Protein AF-A0A1B6KB13-F1 (afdb_monomer)

Secondary structure (DSSP, 8-state):
--HHHHHHHHHHHTSS-BTTTB-S-S-THHHHHHHHHHTTS-HHHHHHHHHHHHHHHHH-HHHHHHHHHTTHHHHHHHHHTT--HHHHHHHHHHHHHHHHH---HHHHHHHHHHH--BTTB--TTHHHHHHHHHHTT---S-SS------STT-S------SS--SSS------

Nearest PDB structures (foldseek):
  8a1i-assembly2_I  TM=4.838E-01  e=1.753E-02  Mus musculus
  5mfj-assembly1_A  TM=5.884E-01  e=1.432E-01  synthetic construct
  7sqc-assembly1_N0  TM=6.319E-01  e=2.743E-01  Chlamydomonas reinhardtii
  7rht-assembly1_A  TM=5.076E-01  e=7.457E-01  Homo sapiens
  7rtc-assembly1_A  TM=4.950E-01  e=1.292E+00  Drosophila melanogaster

Sequence (174 aa):
MDMTANSQLDMLVGGEFDMELNFVIQDAQNIKHMLELLDHCPPNLQAEIWSVFIAILRKSVRNLQACTDVGLIEHVLHRLTQAETIVADLLIDMLGVLASYSITVKELKLLFGTMKAVNGKWPRHSTKLLNVLRQMPQRNGPDVFFSFPGKKGSAMVLPPLARWPYENGFTFTT

Solvent-accessible surface area (backbone atoms only — not comparable to full-atom values): 10526 Å² total; per-residue (Å²): 129,57,79,67,54,50,55,51,45,14,58,29,32,72,43,79,58,30,96,88,83,34,59,58,57,69,46,48,66,37,54,56,55,47,52,64,53,43,77,76,46,58,68,69,60,37,40,53,50,50,54,53,50,45,54,41,40,76,74,24,71,69,37,48,48,32,38,57,77,64,44,42,66,56,59,47,61,62,48,48,80,77,42,54,74,71,45,31,54,51,52,50,51,40,46,22,58,46,37,21,73,58,73,52,76,67,49,52,52,50,57,53,56,66,39,51,60,57,96,88,39,66,42,96,59,33,76,62,53,52,52,26,63,66,31,34,82,64,52,83,75,74,98,72,83,87,84,63,86,74,48,94,85,49,71,87,84,73,74,92,66,96,59,84,73,88,62,95,75,85,88,86,85,135

Organism: NCBI:txid36148

Mean predicted aligned error: 6.81 Å

InterPro domains:
  IPR046852 Neurobeachin, alpha-solenoid region [PF20425] (6-136)
  IPR050865 BEACH Domain-Containing [PTHR13743] (7-174)

Radius of gyration: 19.11 Å; Cα contacts (8 Å, |Δi|>4): 144; chains: 1; bounding box: 46×28×58 Å

pLDDT: mean 88.83, std 10.23, range [49.94, 98.19]

Foldseek 3Di:
DPPVLQVLQCLQQVHGDDLPPTNAGPALVSVVVSLVVLVVDDLVSLLVNLVSLLSSLLVDPNSLVSCVVVVVLVVLLVCLVVDDPSNNLSSLSSLLSNLLADDDPVSVVSLVVQQDDDPNHGPPCNVSSVVSVVSNVVNDDDPDDDDFPPPVPRDDDDDDDPDDDPDPDDDDDD

Structure (mmCIF, N/CA/C/O backbone):
data_AF-A0A1B6KB13-F1
#
_entry.id   AF-A0A1B6KB13-F1
#
loop_
_atom_site.group_PDB
_atom_site.id
_atom_site.type_symbol
_atom_site.label_atom_id
_atom_site.label_alt_id
_atom_site.label_comp_id
_atom_site.label_asym_id
_atom_site.label_entity_id
_atom_site.label_seq_id
_atom_site.pdbx_PDB_ins_code
_atom_site.Cartn_x
_atom_site.Cartn_y
_atom_site.Cartn_z
_atom_site.occupancy
_atom_site.B_iso_or_equiv
_atom_site.auth_seq_id
_atom_site.auth_comp_id
_atom_site.auth_asym_id
_atom_site.auth_atom_id
_atom_site.pdbx_PDB_model_num
ATOM 1 N N . MET A 1 1 ? 16.938 0.063 13.720 1.00 55.03 1 MET A N 1
ATOM 2 C CA . MET A 1 1 ? 16.243 -1.150 13.280 1.00 55.03 1 MET A CA 1
ATOM 3 C C . MET A 1 1 ? 16.730 -2.326 14.080 1.00 55.03 1 MET A C 1
ATOM 5 O O . MET A 1 1 ? 17.923 -2.618 14.065 1.00 55.03 1 MET A O 1
ATOM 9 N N . ASP A 1 2 ? 15.809 -2.958 14.800 1.00 64.94 2 ASP A N 1
ATOM 10 C CA . ASP A 1 2 ? 16.042 -4.254 15.430 1.00 64.94 2 ASP A CA 1
ATOM 11 C C . ASP A 1 2 ? 16.341 -5.317 14.357 1.00 64.94 2 ASP A C 1
ATOM 13 O O . ASP A 1 2 ? 15.833 -5.250 13.237 1.00 64.94 2 ASP A O 1
ATOM 17 N N . MET A 1 3 ? 17.150 -6.327 14.691 1.00 62.09 3 MET A N 1
ATOM 18 C CA . MET A 1 3 ? 17.550 -7.411 13.771 1.00 62.09 3 MET A CA 1
ATOM 19 C C . MET A 1 3 ? 16.342 -8.147 13.151 1.00 62.09 3 MET A C 1
ATOM 21 O O . MET A 1 3 ? 16.433 -8.695 12.054 1.00 62.09 3 MET A O 1
ATOM 25 N N . THR A 1 4 ? 15.195 -8.128 13.834 1.00 71.44 4 THR A N 1
ATOM 26 C CA . THR A 1 4 ? 13.920 -8.678 13.364 1.00 71.44 4 THR A CA 1
ATOM 27 C C . THR A 1 4 ? 13.220 -7.799 12.331 1.00 71.44 4 THR A C 1
ATOM 29 O O . THR A 1 4 ? 12.567 -8.344 11.453 1.00 71.44 4 THR A O 1
ATOM 32 N N . ALA A 1 5 ? 13.349 -6.469 12.389 1.00 76.56 5 ALA A N 1
ATOM 33 C CA . ALA A 1 5 ? 12.772 -5.576 11.381 1.00 76.56 5 ALA A CA 1
ATOM 34 C C . ALA A 1 5 ? 13.489 -5.738 10.035 1.00 76.56 5 ALA A C 1
ATOM 36 O O . ALA A 1 5 ? 12.841 -5.861 8.997 1.00 76.56 5 ALA A O 1
ATOM 37 N N . ASN A 1 6 ? 14.823 -5.811 10.072 1.00 80.69 6 ASN A N 1
ATOM 38 C CA . ASN A 1 6 ? 15.640 -5.985 8.872 1.00 80.69 6 ASN A CA 1
ATOM 39 C C . ASN A 1 6 ? 15.335 -7.307 8.170 1.00 80.69 6 ASN A C 1
ATOM 41 O O . ASN A 1 6 ? 15.067 -7.301 6.979 1.00 80.69 6 ASN A O 1
ATOM 45 N N . SER A 1 7 ? 15.250 -8.422 8.902 1.00 85.44 7 SER A N 1
ATOM 46 C CA . SER A 1 7 ? 14.982 -9.721 8.273 1.00 85.44 7 SER A CA 1
ATOM 47 C C . SER A 1 7 ? 13.612 -9.802 7.585 1.00 85.44 7 SER A C 1
ATOM 49 O O . SER A 1 7 ? 13.475 -10.492 6.574 1.00 85.44 7 SER A O 1
ATOM 51 N N . GLN A 1 8 ? 12.602 -9.077 8.086 1.00 85.75 8 GLN A N 1
ATOM 52 C CA . GLN A 1 8 ? 11.301 -8.962 7.414 1.00 85.75 8 GLN A CA 1
ATOM 53 C C . GLN A 1 8 ? 11.409 -8.186 6.101 1.00 85.75 8 GLN A C 1
ATOM 55 O O . GLN A 1 8 ? 10.860 -8.605 5.081 1.00 85.75 8 GLN A O 1
ATOM 60 N N . LEU A 1 9 ? 12.120 -7.059 6.122 1.00 92.00 9 LEU A N 1
ATOM 61 C CA . LEU A 1 9 ? 12.316 -6.223 4.942 1.00 92.00 9 LEU A CA 1
ATOM 62 C C . LEU A 1 9 ? 13.176 -6.937 3.896 1.00 92.00 9 LEU A C 1
ATOM 64 O O . LEU A 1 9 ? 12.839 -6.898 2.714 1.00 92.00 9 LEU A O 1
ATOM 68 N N . ASP A 1 10 ? 14.205 -7.661 4.335 1.00 94.38 10 ASP A N 1
ATOM 69 C CA . ASP A 1 10 ? 15.092 -8.435 3.470 1.00 94.38 10 ASP A CA 1
ATOM 70 C C . ASP A 1 10 ? 14.326 -9.528 2.711 1.00 94.38 10 ASP A C 1
ATOM 72 O O . ASP A 1 10 ? 14.502 -9.730 1.506 1.00 94.38 10 ASP A O 1
ATOM 76 N N . MET A 1 11 ? 13.410 -10.215 3.405 1.00 93.19 11 MET A N 1
ATOM 77 C CA . MET A 1 11 ? 12.519 -11.205 2.797 1.00 93.19 11 MET A CA 1
ATOM 78 C C . MET A 1 11 ? 11.607 -10.568 1.742 1.00 93.19 11 MET A C 1
ATOM 80 O O . MET A 1 11 ? 11.402 -11.140 0.670 1.00 93.19 11 MET A O 1
ATOM 84 N N . LEU A 1 12 ? 11.112 -9.354 1.993 1.00 94.25 12 LEU A N 1
ATOM 85 C CA . LEU A 1 12 ? 10.250 -8.622 1.066 1.00 94.25 12 LEU A CA 1
ATOM 86 C C . LEU A 1 12 ? 10.936 -8.348 -0.286 1.00 94.25 12 LEU A C 1
ATOM 88 O O . LEU A 1 12 ? 10.312 -8.461 -1.346 1.00 94.25 12 LEU A O 1
ATOM 92 N N . VAL A 1 13 ? 12.227 -8.009 -0.246 1.00 94.75 13 VAL A N 1
ATOM 93 C CA . VAL A 1 13 ? 13.023 -7.590 -1.414 1.00 94.75 13 VAL A CA 1
ATOM 94 C C . VAL A 1 13 ? 13.992 -8.665 -1.920 1.00 94.75 13 VAL A C 1
ATOM 96 O O . VAL A 1 13 ? 14.726 -8.429 -2.879 1.00 94.75 13 VAL A O 1
ATOM 99 N N . GLY A 1 14 ? 13.987 -9.857 -1.317 1.00 91.69 14 GLY A N 1
ATOM 100 C CA . GLY A 1 14 ? 14.806 -10.999 -1.733 1.00 91.69 14 GLY A CA 1
ATOM 101 C C . GLY A 1 14 ? 16.317 -10.781 -1.583 1.00 91.69 14 GLY A C 1
ATOM 102 O O . GLY A 1 14 ? 17.079 -11.248 -2.428 1.00 91.69 14 GLY A O 1
ATOM 103 N N . GLY A 1 15 ? 16.749 -10.052 -0.553 1.00 93.25 15 GLY A N 1
ATOM 104 C CA . GLY A 1 15 ? 18.148 -9.695 -0.290 1.00 93.25 15 GLY A CA 1
ATOM 105 C C . GLY A 1 15 ? 18.249 -8.615 0.785 1.00 93.25 15 GLY A C 1
ATOM 106 O O . GLY A 1 15 ? 17.235 -8.262 1.362 1.00 93.25 15 GLY A O 1
ATOM 107 N N . GLU A 1 16 ? 19.439 -8.068 1.038 1.00 94.62 16 GLU A N 1
ATOM 108 C CA . GLU A 1 16 ? 19.609 -6.972 2.008 1.00 94.62 16 GLU A CA 1
ATOM 109 C C . GLU A 1 16 ? 18.775 -5.754 1.594 1.00 94.62 16 GLU A C 1
ATOM 111 O O . GLU A 1 16 ? 18.929 -5.234 0.484 1.00 94.62 16 GLU A O 1
ATOM 116 N N . PHE A 1 17 ? 17.861 -5.332 2.463 1.00 95.62 17 PHE A N 1
ATOM 117 C CA . PHE A 1 17 ? 17.011 -4.179 2.245 1.00 95.62 17 PHE A CA 1
ATOM 118 C C . PHE A 1 17 ? 17.827 -2.892 2.273 1.00 95.62 17 PHE A C 1
ATOM 120 O O . PHE A 1 17 ? 18.534 -2.594 3.233 1.00 95.62 17 PHE A O 1
ATOM 127 N N . ASP A 1 18 ? 17.643 -2.078 1.238 1.00 94.50 18 ASP A N 1
ATOM 128 C CA . ASP A 1 18 ? 18.209 -0.740 1.170 1.00 94.50 18 ASP A CA 1
ATOM 129 C C . ASP A 1 18 ? 17.191 0.210 0.536 1.00 94.50 18 ASP A C 1
ATOM 131 O O . ASP A 1 18 ? 16.648 -0.047 -0.542 1.00 94.50 18 ASP A O 1
ATOM 135 N N . MET A 1 19 ? 16.938 1.332 1.210 1.00 93.50 19 MET A N 1
ATOM 136 C CA . MET A 1 19 ? 15.917 2.310 0.825 1.00 93.50 19 MET A CA 1
ATOM 137 C C . MET A 1 19 ? 16.184 2.969 -0.544 1.00 93.50 19 MET A C 1
ATOM 139 O O . MET A 1 19 ? 15.268 3.504 -1.179 1.00 93.50 19 MET A O 1
ATOM 143 N N . GLU A 1 20 ? 17.430 2.946 -1.011 1.00 92.12 20 GLU A N 1
ATOM 144 C CA . GLU A 1 20 ? 17.880 3.525 -2.275 1.00 92.12 20 GLU A CA 1
ATOM 145 C C . GLU A 1 20 ? 18.184 2.463 -3.334 1.00 92.12 20 GLU A C 1
ATOM 147 O O . GLU A 1 20 ? 17.880 2.670 -4.510 1.00 92.12 20 GLU A O 1
ATOM 152 N N . LEU A 1 21 ? 18.745 1.323 -2.932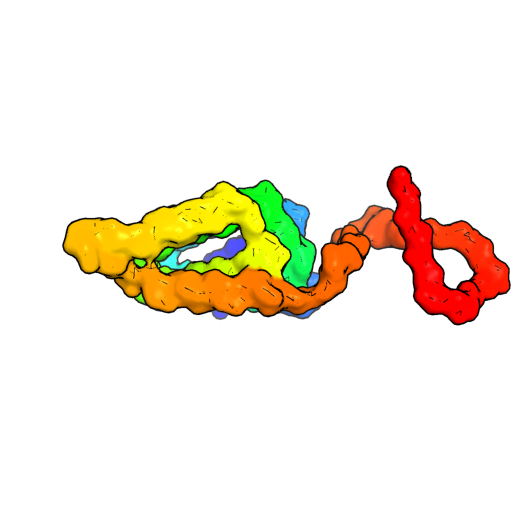 1.00 90.69 21 LEU A N 1
ATOM 153 C CA . LEU A 1 21 ? 19.295 0.322 -3.845 1.00 90.69 21 LEU A CA 1
ATOM 154 C C . LEU A 1 21 ? 18.417 -0.925 -3.981 1.00 90.69 21 LE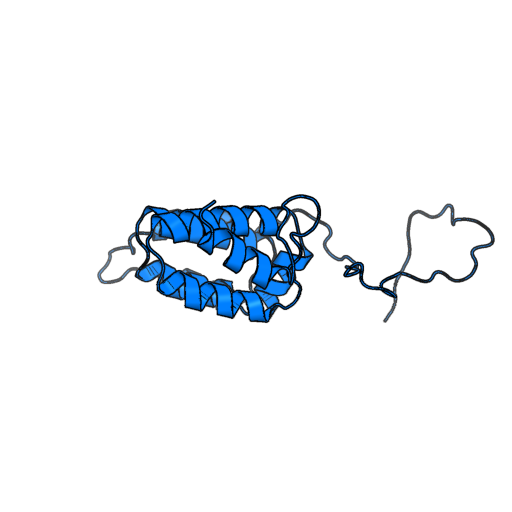U A C 1
ATOM 156 O O . LEU A 1 21 ? 18.299 -1.461 -5.084 1.00 90.69 21 LEU A O 1
ATOM 160 N N . ASN A 1 22 ? 17.783 -1.382 -2.897 1.00 93.94 22 ASN A N 1
ATOM 161 C CA . ASN A 1 22 ? 17.039 -2.640 -2.868 1.00 93.94 22 ASN A CA 1
ATOM 162 C C . ASN A 1 22 ? 15.757 -2.536 -2.028 1.00 93.94 22 ASN A C 1
ATOM 164 O O . ASN A 1 22 ? 15.641 -3.098 -0.943 1.00 93.94 22 ASN A O 1
ATOM 168 N N . PHE A 1 23 ? 14.782 -1.798 -2.557 1.00 94.94 23 PHE A N 1
ATOM 169 C CA . PHE A 1 23 ? 13.468 -1.580 -1.938 1.00 94.94 23 PHE A CA 1
ATOM 170 C C . PHE A 1 23 ? 12.307 -2.122 -2.788 1.00 94.94 23 PHE A C 1
ATOM 172 O O . PHE A 1 23 ? 11.136 -1.904 -2.468 1.00 94.94 23 PHE A O 1
ATOM 179 N N . VAL A 1 24 ? 12.603 -2.762 -3.924 1.00 94.50 24 VAL A N 1
ATOM 180 C CA . VAL A 1 24 ? 11.578 -3.279 -4.837 1.00 94.50 24 VAL A CA 1
ATOM 181 C C . VAL A 1 24 ? 11.167 -4.676 -4.394 1.00 94.50 24 VAL A C 1
ATOM 183 O O . VAL A 1 24 ? 12.003 -5.568 -4.283 1.00 94.50 24 VAL A O 1
ATOM 186 N N . ILE A 1 25 ? 9.866 -4.868 -4.185 1.00 95.69 25 ILE A N 1
ATOM 187 C CA . ILE A 1 25 ? 9.293 -6.158 -3.790 1.00 95.69 25 ILE A CA 1
ATOM 188 C C . ILE A 1 25 ? 9.538 -7.174 -4.911 1.00 95.69 25 ILE A C 1
ATOM 190 O O . ILE A 1 25 ? 9.164 -6.932 -6.062 1.00 95.69 25 ILE A O 1
ATOM 194 N N . GLN A 1 26 ? 10.181 -8.300 -4.588 1.00 91.75 26 GLN A N 1
ATOM 195 C CA . GLN A 1 26 ? 10.547 -9.311 -5.592 1.00 91.75 26 GLN A CA 1
ATOM 196 C C . GLN A 1 26 ? 9.393 -10.244 -5.948 1.00 91.75 26 GLN A C 1
ATOM 198 O O . GLN A 1 26 ? 9.225 -10.582 -7.123 1.00 91.75 26 GLN A O 1
ATOM 203 N N . ASP A 1 27 ? 8.623 -10.644 -4.937 1.00 94.12 27 ASP A N 1
ATOM 204 C CA . ASP A 1 27 ? 7.427 -11.471 -5.056 1.00 94.12 27 ASP A CA 1
ATOM 205 C C . ASP A 1 27 ? 6.307 -10.842 -4.225 1.00 94.12 27 ASP A C 1
ATOM 207 O O . ASP A 1 27 ? 6.469 -10.564 -3.036 1.00 94.12 27 ASP A O 1
ATOM 211 N N . ALA A 1 28 ? 5.156 -10.622 -4.855 1.00 95.50 28 ALA A N 1
ATOM 212 C CA . ALA A 1 28 ? 3.991 -10.058 -4.198 1.00 95.50 28 ALA A CA 1
ATOM 213 C C . ALA A 1 28 ? 3.506 -10.936 -3.026 1.00 95.50 28 ALA A C 1
ATOM 215 O O . ALA A 1 28 ? 3.009 -10.399 -2.037 1.00 95.50 28 ALA A O 1
ATOM 216 N N . GLN A 1 29 ? 3.699 -12.264 -3.067 1.00 95.88 29 GLN A N 1
ATOM 217 C CA . GLN A 1 29 ? 3.323 -13.139 -1.946 1.00 95.88 29 GLN A CA 1
ATOM 218 C C . GLN A 1 29 ? 4.125 -12.855 -0.668 1.00 95.88 29 GLN A C 1
ATOM 220 O O . GLN A 1 29 ? 3.585 -13.042 0.424 1.00 95.88 29 GLN A O 1
ATOM 225 N N . ASN A 1 30 ? 5.339 -12.300 -0.768 1.00 95.94 30 ASN A N 1
ATOM 226 C CA . ASN A 1 30 ? 6.131 -11.916 0.407 1.00 95.94 30 ASN A CA 1
ATOM 227 C C . ASN A 1 30 ? 5.427 -10.841 1.247 1.00 95.94 30 ASN A C 1
ATOM 229 O O . ASN A 1 30 ? 5.626 -10.782 2.458 1.00 95.94 30 ASN A O 1
ATOM 233 N N . ILE A 1 31 ? 4.535 -10.045 0.643 1.00 97.56 31 ILE A N 1
ATOM 234 C CA . ILE A 1 31 ? 3.682 -9.108 1.380 1.00 97.56 31 ILE A CA 1
ATOM 235 C C . ILE A 1 31 ? 2.799 -9.877 2.364 1.00 97.56 31 ILE A C 1
ATOM 237 O O . ILE A 1 31 ? 2.730 -9.503 3.528 1.00 97.56 31 ILE A O 1
ATOM 241 N N . LYS A 1 32 ? 2.150 -10.971 1.942 1.00 95.94 32 LYS A N 1
ATOM 242 C CA . LYS A 1 32 ? 1.273 -11.752 2.831 1.00 95.94 32 LYS A CA 1
ATOM 243 C C . LYS A 1 32 ? 2.051 -12.374 3.985 1.00 95.94 32 LYS A C 1
ATOM 245 O O . LYS A 1 32 ? 1.594 -12.284 5.119 1.00 95.94 32 LYS A O 1
ATOM 250 N N . HIS A 1 33 ? 3.239 -12.910 3.711 1.00 94.12 33 HIS A N 1
ATOM 251 C CA . HIS A 1 33 ? 4.123 -13.438 4.750 1.00 94.12 33 HIS A CA 1
ATOM 252 C C . HIS A 1 33 ? 4.542 -12.358 5.752 1.00 94.12 33 HIS A C 1
ATOM 254 O O . HIS A 1 33 ? 4.470 -12.584 6.958 1.00 94.12 33 HIS A O 1
ATOM 260 N N . MET A 1 34 ? 4.897 -11.159 5.276 1.00 95.50 34 MET A N 1
ATOM 261 C CA . MET A 1 34 ? 5.168 -10.019 6.156 1.00 95.50 34 MET A CA 1
ATOM 262 C C . MET A 1 34 ? 3.949 -9.698 7.035 1.00 95.50 34 MET A C 1
ATOM 264 O O . MET A 1 34 ? 4.103 -9.511 8.238 1.00 95.50 34 MET A O 1
ATOM 268 N N . LEU A 1 35 ? 2.733 -9.668 6.474 1.00 95.44 35 LEU A N 1
ATOM 269 C CA . LEU A 1 35 ? 1.514 -9.395 7.246 1.00 95.44 35 LEU A CA 1
ATOM 270 C C . LEU A 1 35 ? 1.253 -10.443 8.338 1.00 95.44 35 LEU A C 1
ATOM 272 O O . LEU A 1 35 ? 0.919 -10.075 9.459 1.00 95.44 35 LEU A O 1
ATOM 276 N N . GLU A 1 36 ? 1.413 -11.729 8.021 1.00 93.06 36 GLU A N 1
ATOM 277 C CA . GLU A 1 36 ? 1.252 -12.831 8.981 1.00 93.06 36 GLU A CA 1
ATOM 278 C C . GLU A 1 36 ? 2.242 -12.716 10.147 1.00 93.06 36 GLU A C 1
ATOM 280 O O . GLU A 1 36 ? 1.888 -12.942 11.304 1.00 93.06 36 GLU A O 1
ATOM 285 N N . LEU A 1 37 ? 3.484 -12.322 9.861 1.00 91.88 37 LEU A N 1
ATOM 286 C CA . LEU A 1 37 ? 4.519 -12.145 10.879 1.00 91.88 37 LEU A CA 1
ATOM 287 C C . LEU A 1 37 ? 4.263 -10.891 11.727 1.00 91.88 37 LEU A C 1
ATOM 289 O O . LEU A 1 37 ? 4.417 -10.927 12.951 1.00 91.88 37 LEU A O 1
ATOM 293 N N . LEU A 1 38 ? 3.800 -9.803 11.105 1.00 93.44 38 LEU A N 1
ATOM 294 C CA . LEU A 1 38 ? 3.451 -8.561 11.795 1.00 93.44 38 LEU A CA 1
ATOM 295 C C . LEU A 1 38 ? 2.326 -8.733 12.814 1.00 93.44 38 LEU A C 1
ATOM 297 O O . LEU A 1 38 ? 2.388 -8.105 13.870 1.00 93.44 38 LEU A O 1
ATOM 301 N N . ASP A 1 39 ? 1.356 -9.612 12.548 1.00 92.00 39 ASP A N 1
ATOM 302 C CA . ASP A 1 39 ? 0.244 -9.889 13.469 1.00 92.00 39 ASP A CA 1
ATOM 303 C C . ASP A 1 39 ? 0.720 -10.423 14.840 1.00 92.00 39 ASP A C 1
ATOM 305 O O . ASP A 1 39 ? -0.004 -10.325 15.830 1.00 92.00 39 ASP A O 1
ATOM 309 N N . HIS A 1 40 ? 1.954 -10.934 14.923 1.00 92.50 40 HIS A N 1
ATOM 310 C CA . HIS A 1 40 ? 2.567 -11.480 16.140 1.00 92.50 40 HIS A CA 1
ATOM 311 C C . HIS A 1 40 ? 3.617 -10.550 16.772 1.00 92.50 40 HIS A C 1
ATOM 313 O O . HIS A 1 40 ? 4.208 -10.883 17.802 1.00 92.50 40 HIS A O 1
ATOM 319 N N . CYS A 1 41 ? 3.882 -9.393 16.163 1.00 92.56 41 CYS A N 1
ATOM 320 C CA . CYS A 1 41 ? 4.902 -8.453 16.620 1.00 92.56 41 CYS A CA 1
ATOM 321 C C . CYS A 1 41 ? 4.337 -7.443 17.632 1.00 92.56 41 CYS A C 1
ATOM 323 O O . CYS A 1 41 ? 3.158 -7.090 17.553 1.00 92.56 41 CYS A O 1
ATOM 325 N N . PRO A 1 42 ? 5.165 -6.898 18.545 1.00 93.75 42 PRO A N 1
ATOM 326 C CA . PRO A 1 42 ? 4.734 -5.810 19.416 1.00 93.75 42 PRO A CA 1
ATOM 327 C C . PRO A 1 42 ? 4.412 -4.534 18.606 1.00 93.75 42 PRO A C 1
ATOM 329 O O . PRO A 1 42 ? 5.031 -4.306 17.561 1.00 93.75 42 PRO A O 1
ATOM 332 N N . PRO A 1 43 ? 3.518 -3.653 19.098 1.00 93.19 43 PRO A N 1
ATOM 333 C CA . PRO A 1 43 ? 3.051 -2.469 18.364 1.00 93.19 43 PRO A CA 1
ATOM 334 C C . PRO A 1 43 ? 4.163 -1.542 17.859 1.00 93.19 43 PRO A C 1
ATOM 336 O O . PRO A 1 43 ? 4.053 -0.990 16.768 1.00 93.19 43 PRO A O 1
ATOM 339 N N . ASN A 1 44 ? 5.256 -1.400 18.617 1.00 92.94 44 ASN A N 1
ATOM 340 C CA . ASN A 1 44 ? 6.402 -0.575 18.219 1.00 92.94 44 ASN A CA 1
ATOM 341 C C . ASN A 1 44 ? 7.098 -1.124 16.966 1.00 92.94 44 ASN A C 1
ATOM 343 O O . ASN A 1 44 ? 7.389 -0.365 16.045 1.00 92.94 44 ASN A O 1
ATOM 347 N N . LEU A 1 45 ? 7.309 -2.443 16.911 1.00 93.50 45 LEU A N 1
ATOM 348 C CA . LEU A 1 45 ? 7.927 -3.103 15.761 1.00 93.50 45 LEU A CA 1
ATOM 349 C C . LEU A 1 45 ? 6.990 -3.082 14.549 1.00 93.50 45 LEU A C 1
ATOM 351 O O . LEU A 1 45 ? 7.432 -2.817 13.433 1.00 93.50 45 LEU A O 1
ATOM 355 N N . GLN A 1 46 ? 5.685 -3.288 14.770 1.00 95.38 46 GLN A N 1
ATOM 356 C CA . GLN A 1 46 ? 4.692 -3.109 13.711 1.00 95.38 46 GLN A CA 1
ATOM 357 C C . GLN A 1 46 ? 4.758 -1.694 13.134 1.00 95.38 46 GLN A C 1
ATOM 359 O O . GLN A 1 46 ? 4.792 -1.531 11.919 1.00 95.38 46 GLN A O 1
ATOM 364 N N . ALA A 1 47 ? 4.803 -0.671 13.992 1.00 95.50 47 ALA A N 1
ATOM 365 C CA . ALA A 1 47 ? 4.854 0.717 13.558 1.00 95.50 47 ALA A CA 1
ATOM 366 C C . ALA A 1 47 ? 6.120 1.037 12.746 1.00 95.50 47 ALA A C 1
ATOM 368 O O . ALA A 1 47 ? 6.028 1.729 11.731 1.00 95.50 47 ALA A O 1
ATOM 369 N N . GLU A 1 48 ? 7.281 0.511 13.147 1.00 95.06 48 GLU A N 1
ATOM 370 C CA . GLU A 1 48 ? 8.541 0.669 12.410 1.00 95.06 48 GLU A CA 1
ATOM 371 C C . GLU A 1 48 ? 8.448 0.060 11.003 1.00 95.06 48 GLU A C 1
ATOM 373 O O . GLU A 1 48 ? 8.674 0.756 10.009 1.00 95.06 48 GLU A O 1
ATOM 378 N N . ILE A 1 49 ? 8.029 -1.205 10.903 1.00 95.62 49 ILE A N 1
ATOM 379 C CA . ILE A 1 49 ? 7.926 -1.915 9.621 1.00 95.62 49 ILE A CA 1
ATOM 380 C C . ILE A 1 49 ? 6.862 -1.271 8.726 1.00 95.62 49 ILE A C 1
ATOM 382 O O . ILE A 1 49 ? 7.122 -1.029 7.548 1.00 95.62 49 ILE A O 1
ATOM 386 N N . TRP A 1 50 ? 5.689 -0.923 9.267 1.00 97.12 50 TRP A N 1
ATOM 387 C CA . TRP A 1 50 ? 4.645 -0.241 8.500 1.00 97.12 50 TRP A CA 1
ATOM 388 C C . TRP A 1 50 ? 5.111 1.113 7.969 1.00 97.12 50 TRP A C 1
ATOM 390 O O . TRP A 1 50 ? 4.828 1.435 6.818 1.00 97.12 50 TRP A O 1
ATOM 400 N N . SER A 1 51 ? 5.855 1.887 8.762 1.00 97.19 51 SER A N 1
ATOM 401 C CA . SER A 1 51 ? 6.378 3.190 8.331 1.00 97.19 51 SER A CA 1
ATOM 402 C C . SER A 1 51 ? 7.332 3.052 7.142 1.00 97.19 51 SER A C 1
ATOM 404 O O . SER A 1 51 ? 7.217 3.787 6.159 1.00 97.19 51 SER A O 1
ATOM 406 N N . VAL A 1 52 ? 8.239 2.074 7.196 1.00 97.00 52 VAL A N 1
ATOM 407 C CA . VAL A 1 52 ? 9.180 1.785 6.102 1.00 97.00 52 VAL A CA 1
ATOM 408 C C . VAL A 1 52 ? 8.432 1.266 4.881 1.00 97.00 52 VAL A C 1
ATOM 410 O O . VAL A 1 52 ? 8.681 1.716 3.762 1.00 97.00 52 VAL A O 1
ATOM 413 N N . PHE A 1 53 ? 7.458 0.3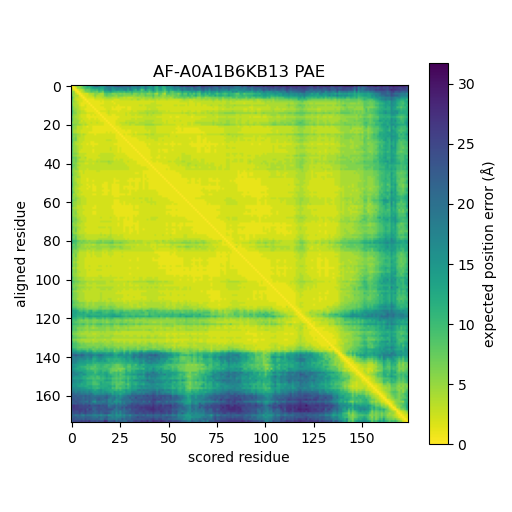78 5.093 1.00 97.75 53 PHE A N 1
ATOM 414 C CA . PHE A 1 53 ? 6.652 -0.173 4.018 1.00 97.75 53 PHE A CA 1
ATOM 415 C C . PHE A 1 53 ? 5.882 0.938 3.284 1.00 97.75 53 PHE A C 1
ATOM 417 O O . PHE A 1 53 ? 5.992 1.058 2.066 1.00 97.75 53 PHE A O 1
ATOM 424 N N . ILE A 1 54 ? 5.216 1.850 4.004 1.00 98.06 54 ILE A N 1
ATOM 425 C CA . ILE A 1 54 ? 4.572 3.043 3.421 1.00 98.06 54 ILE A CA 1
ATOM 426 C C . ILE A 1 54 ? 5.568 3.863 2.593 1.00 98.06 54 ILE A C 1
ATOM 428 O O . ILE A 1 54 ? 5.248 4.283 1.477 1.00 98.06 54 ILE A O 1
ATOM 432 N N . ALA A 1 55 ? 6.774 4.093 3.114 1.00 97.50 55 ALA A N 1
ATOM 433 C CA . ALA A 1 55 ? 7.779 4.897 2.433 1.00 97.50 55 ALA A CA 1
ATOM 434 C C . ALA A 1 55 ? 8.204 4.274 1.087 1.00 97.50 55 ALA A C 1
ATOM 436 O O . ALA A 1 55 ? 8.269 4.983 0.079 1.00 97.50 55 ALA A O 1
ATOM 437 N N . ILE A 1 56 ? 8.408 2.951 1.023 1.00 96.81 56 ILE A N 1
ATOM 438 C CA . ILE A 1 56 ? 8.754 2.275 -0.239 1.00 96.81 56 ILE A CA 1
ATOM 439 C C . ILE A 1 56 ? 7.567 2.172 -1.205 1.00 96.81 56 ILE A C 1
ATOM 441 O O . ILE A 1 56 ? 7.777 2.162 -2.418 1.00 96.81 56 ILE A O 1
ATOM 445 N N . LEU A 1 57 ? 6.324 2.132 -0.704 1.00 96.62 57 LEU A N 1
ATOM 446 C CA . LEU A 1 57 ? 5.121 2.195 -1.543 1.00 96.62 57 LEU A CA 1
ATOM 447 C C . LEU A 1 57 ? 5.004 3.554 -2.236 1.00 96.62 57 LEU A C 1
ATOM 449 O O . LEU A 1 57 ? 4.782 3.616 -3.442 1.00 96.62 57 LEU A O 1
ATOM 453 N N . ARG A 1 58 ? 5.240 4.651 -1.506 1.00 94.81 58 ARG A N 1
ATOM 454 C CA . ARG A 1 58 ? 5.247 6.007 -2.083 1.00 94.81 58 ARG A CA 1
ATOM 455 C C . ARG A 1 58 ? 6.349 6.197 -3.132 1.00 94.81 58 ARG A C 1
ATOM 457 O O . ARG A 1 58 ? 6.167 6.980 -4.059 1.00 94.81 58 ARG A O 1
ATOM 464 N N . LYS A 1 59 ? 7.476 5.488 -2.999 1.00 94.00 59 LYS A N 1
ATOM 465 C CA . LYS A 1 59 ? 8.631 5.577 -3.911 1.00 94.00 59 LYS A CA 1
ATOM 466 C C . LYS A 1 59 ? 8.494 4.705 -5.169 1.00 94.00 59 LYS A C 1
ATOM 468 O O . LYS A 1 59 ? 9.188 4.953 -6.152 1.00 94.00 59 LYS A O 1
ATOM 473 N N . SER A 1 60 ? 7.630 3.684 -5.165 1.00 92.62 60 SER A N 1
ATOM 474 C CA . SER A 1 60 ? 7.627 2.641 -6.200 1.00 92.62 60 SER A CA 1
ATOM 475 C C . SER A 1 60 ? 6.232 2.250 -6.670 1.00 92.62 60 SER A C 1
ATOM 477 O O . SER A 1 60 ? 5.519 1.494 -6.011 1.00 92.62 60 SER A O 1
ATOM 479 N N . VAL A 1 61 ? 5.907 2.625 -7.909 1.00 91.69 61 VAL A N 1
ATOM 480 C CA . VAL A 1 61 ? 4.708 2.126 -8.603 1.00 91.69 61 VAL A CA 1
ATOM 481 C C . VAL A 1 61 ? 4.718 0.599 -8.739 1.00 91.69 61 VAL A C 1
ATOM 483 O O . VAL A 1 61 ? 3.668 -0.029 -8.667 1.00 91.69 61 VAL A O 1
ATOM 486 N N . ARG A 1 62 ? 5.897 -0.024 -8.870 1.00 91.75 62 ARG A N 1
ATOM 487 C CA . ARG A 1 62 ? 6.015 -1.492 -8.898 1.00 91.75 62 ARG A CA 1
ATOM 488 C C . ARG A 1 62 ? 5.597 -2.127 -7.573 1.00 91.75 62 ARG A C 1
ATOM 490 O O . ARG A 1 62 ? 4.929 -3.155 -7.587 1.00 91.75 62 ARG A O 1
ATOM 497 N N . ASN A 1 63 ? 5.930 -1.497 -6.449 1.00 95.94 63 ASN A N 1
ATOM 498 C CA . ASN A 1 63 ? 5.506 -1.990 -5.141 1.00 95.94 63 ASN A CA 1
ATOM 499 C C . ASN A 1 63 ? 3.993 -1.797 -4.950 1.00 95.94 63 ASN A C 1
ATOM 501 O O . ASN A 1 63 ? 3.328 -2.707 -4.467 1.00 95.94 63 ASN A O 1
ATOM 505 N N . LEU A 1 64 ? 3.432 -0.665 -5.398 1.00 95.44 64 LEU A N 1
ATOM 506 C CA . LEU A 1 64 ? 1.979 -0.431 -5.391 1.00 95.44 64 LEU A CA 1
ATOM 507 C C . LEU A 1 64 ? 1.215 -1.465 -6.233 1.00 95.44 64 LEU A C 1
ATOM 509 O O . LEU A 1 64 ? 0.163 -1.954 -5.812 1.00 95.44 64 LEU A O 1
ATOM 513 N N . GLN A 1 65 ? 1.761 -1.839 -7.393 1.00 93.56 65 GLN A N 1
ATOM 514 C CA . GLN A 1 65 ? 1.200 -2.910 -8.216 1.00 93.56 65 GLN A CA 1
ATOM 515 C C . GLN A 1 65 ? 1.244 -4.253 -7.477 1.00 93.56 65 GLN A C 1
ATOM 517 O O . GLN A 1 65 ? 0.213 -4.907 -7.370 1.00 93.56 65 GLN A O 1
ATOM 522 N N . ALA A 1 66 ? 2.382 -4.623 -6.879 1.00 96.12 66 ALA A N 1
ATOM 523 C CA . ALA A 1 66 ? 2.490 -5.858 -6.099 1.00 96.12 66 ALA A CA 1
ATOM 524 C C . ALA A 1 66 ? 1.468 -5.912 -4.946 1.00 96.12 66 ALA A C 1
ATOM 526 O O . ALA A 1 66 ? 0.874 -6.956 -4.689 1.00 96.12 66 ALA A O 1
ATOM 527 N N . CYS A 1 67 ? 1.198 -4.782 -4.283 1.00 97.94 67 CYS A N 1
ATOM 528 C CA . CYS A 1 67 ? 0.143 -4.682 -3.272 1.00 97.94 67 CYS A CA 1
ATOM 529 C C . CYS A 1 67 ? -1.264 -4.902 -3.843 1.00 97.94 67 CYS A C 1
ATOM 531 O O . CYS A 1 67 ? -2.106 -5.511 -3.181 1.00 97.94 67 CYS A O 1
ATOM 533 N N . THR A 1 68 ? -1.518 -4.417 -5.059 1.00 95.69 68 THR A N 1
ATOM 534 C CA . THR A 1 68 ? -2.789 -4.622 -5.766 1.00 95.69 68 THR A CA 1
ATOM 535 C C . THR A 1 68 ? -2.976 -6.098 -6.123 1.00 95.69 68 THR A C 1
ATOM 537 O O . THR A 1 68 ? -4.050 -6.649 -5.890 1.00 95.69 68 THR A O 1
ATOM 540 N N . ASP A 1 69 ? -1.919 -6.767 -6.592 1.00 95.12 69 ASP A N 1
ATOM 541 C CA . ASP A 1 69 ? -1.941 -8.183 -6.992 1.00 95.12 69 ASP A CA 1
ATOM 542 C C . ASP A 1 69 ? -2.312 -9.127 -5.834 1.00 95.12 69 ASP A C 1
ATOM 544 O O . ASP A 1 69 ? -2.870 -10.205 -6.049 1.00 95.12 69 ASP A O 1
ATOM 548 N N . VAL A 1 70 ? -2.036 -8.719 -4.590 1.00 97.38 70 VAL A N 1
ATOM 549 C CA . VAL A 1 70 ? -2.416 -9.467 -3.380 1.00 97.38 70 VAL A CA 1
ATOM 550 C C . VAL A 1 70 ? -3.656 -8.933 -2.669 1.00 97.38 70 VAL A C 1
ATOM 552 O O . VAL A 1 70 ? -4.002 -9.463 -1.616 1.00 97.38 70 VAL A O 1
ATOM 555 N N . GLY A 1 71 ? -4.329 -7.910 -3.203 1.00 97.44 71 GLY A N 1
ATOM 556 C CA . GLY A 1 71 ? -5.508 -7.315 -2.566 1.00 97.44 71 GLY A CA 1
ATOM 557 C C . GLY A 1 71 ? -5.201 -6.705 -1.195 1.00 97.44 71 GLY A C 1
ATOM 558 O O . GLY A 1 71 ? -5.950 -6.902 -0.234 1.00 97.44 71 GLY A O 1
ATOM 559 N N . LEU A 1 72 ? -4.074 -5.990 -1.068 1.00 98.19 72 LEU A N 1
ATOM 560 C CA . LEU A 1 72 ? -3.586 -5.476 0.217 1.00 98.19 72 LEU A CA 1
ATOM 561 C C . LEU A 1 72 ? -4.614 -4.588 0.940 1.00 98.19 72 LEU A C 1
ATOM 563 O O . LEU A 1 72 ? -4.680 -4.622 2.168 1.00 98.19 72 LEU A O 1
ATOM 567 N N . ILE A 1 73 ? -5.450 -3.839 0.211 1.00 98.06 73 ILE A N 1
ATOM 568 C CA . ILE A 1 73 ? -6.500 -3.003 0.814 1.00 98.06 73 ILE A CA 1
ATOM 569 C C . ILE A 1 73 ? -7.457 -3.851 1.664 1.00 98.06 73 ILE A C 1
ATOM 571 O O . ILE A 1 73 ? -7.776 -3.467 2.790 1.00 98.06 73 ILE A O 1
ATOM 575 N N . GLU A 1 74 ? -7.883 -5.020 1.176 1.00 97.31 74 GLU A N 1
ATOM 576 C CA . GLU A 1 74 ? -8.771 -5.916 1.929 1.00 97.31 74 GLU A CA 1
ATOM 577 C C . GLU A 1 74 ? -8.105 -6.407 3.219 1.00 97.31 74 GLU A C 1
ATOM 579 O O . GLU A 1 74 ? -8.699 -6.359 4.301 1.00 97.31 74 GLU A O 1
ATOM 584 N N . HIS A 1 75 ? -6.840 -6.816 3.115 1.00 97.12 75 HIS A N 1
ATOM 585 C CA . HIS A 1 75 ? -6.050 -7.295 4.243 1.00 97.12 75 HIS A CA 1
ATOM 586 C C . HIS A 1 75 ? -5.810 -6.219 5.312 1.00 97.12 75 HIS A C 1
ATOM 588 O O . HIS A 1 75 ? -5.830 -6.532 6.506 1.00 97.12 75 HIS A O 1
ATOM 594 N N . VAL A 1 76 ? -5.598 -4.966 4.905 1.00 97.38 76 VAL A N 1
ATOM 595 C CA . VAL A 1 76 ? -5.409 -3.832 5.821 1.00 97.38 76 VAL A CA 1
ATOM 596 C C . VAL A 1 76 ? -6.727 -3.437 6.489 1.00 97.38 76 VAL A C 1
ATOM 598 O O . VAL A 1 76 ? -6.763 -3.241 7.705 1.00 97.38 76 VAL A O 1
ATOM 601 N N . LEU A 1 77 ? -7.831 -3.379 5.735 1.00 96.06 77 LEU A N 1
ATOM 602 C CA . LEU A 1 77 ? -9.152 -3.051 6.285 1.00 96.06 77 LEU A CA 1
ATOM 603 C C . LEU A 1 77 ? -9.605 -4.055 7.350 1.00 96.06 77 LEU A C 1
ATOM 605 O O . LEU A 1 77 ? -10.216 -3.652 8.341 1.00 96.06 77 LEU A O 1
ATOM 609 N N . HIS A 1 78 ? -9.277 -5.339 7.185 1.00 94.56 78 HIS A N 1
ATOM 610 C CA . HIS A 1 78 ? -9.571 -6.359 8.191 1.00 94.56 78 HIS A CA 1
ATOM 611 C C . HIS A 1 78 ? -8.806 -6.113 9.505 1.00 94.56 78 HIS A C 1
ATOM 613 O O . HIS A 1 78 ? -9.401 -6.125 10.587 1.00 94.56 78 HIS A O 1
ATOM 619 N N . ARG A 1 79 ? -7.505 -5.802 9.407 1.00 94.50 79 ARG A N 1
ATOM 620 C CA . ARG A 1 79 ? -6.618 -5.545 10.558 1.00 94.50 79 ARG A CA 1
ATOM 621 C C . ARG A 1 79 ? -6.942 -4.255 11.301 1.00 94.50 79 ARG A C 1
ATOM 623 O O . ARG A 1 79 ? -6.795 -4.198 12.519 1.00 94.50 79 ARG A O 1
ATOM 630 N N . LEU A 1 80 ? -7.449 -3.241 10.598 1.00 94.25 80 LEU A N 1
ATOM 631 C CA . LEU A 1 80 ? -7.762 -1.934 11.179 1.00 94.25 80 LEU A CA 1
ATOM 632 C C . LEU A 1 80 ? -8.715 -2.016 12.384 1.00 94.25 80 LEU A C 1
ATOM 634 O O . LEU A 1 80 ? -8.642 -1.185 13.283 1.00 94.25 80 LEU A O 1
ATOM 638 N N . THR A 1 81 ? -9.602 -3.013 12.418 1.00 87.19 81 THR A N 1
ATOM 639 C CA . THR A 1 81 ? -10.590 -3.165 13.499 1.00 87.19 81 THR A CA 1
ATOM 640 C C . THR A 1 81 ? -9.978 -3.536 14.852 1.00 87.19 81 THR A C 1
ATOM 642 O O . THR A 1 81 ? -10.566 -3.201 15.878 1.00 87.19 81 THR A O 1
ATOM 645 N N . GLN A 1 82 ? -8.816 -4.197 14.854 1.00 89.75 82 GLN A N 1
ATOM 646 C CA . GLN A 1 82 ? -8.129 -4.682 16.059 1.00 89.75 82 GLN A CA 1
ATOM 647 C C . GLN A 1 82 ? -6.826 -3.924 16.348 1.00 89.75 82 GLN A C 1
ATOM 649 O O . GLN A 1 82 ? -6.210 -4.133 17.389 1.00 89.75 82 GLN A O 1
ATOM 654 N N . ALA A 1 83 ? -6.393 -3.053 15.435 1.00 93.44 83 ALA A N 1
ATOM 655 C CA . ALA A 1 83 ? -5.128 -2.349 15.553 1.00 93.44 83 ALA A CA 1
ATOM 656 C C . ALA A 1 83 ? -5.136 -1.322 16.699 1.00 93.44 83 ALA A C 1
ATOM 658 O O . ALA A 1 83 ? -6.093 -0.566 16.902 1.00 93.44 83 ALA A O 1
ATOM 659 N N . GLU A 1 84 ? -4.017 -1.244 17.419 1.00 93.12 84 GLU A N 1
ATOM 660 C CA . GLU A 1 84 ? -3.766 -0.158 18.362 1.00 93.12 84 GLU A CA 1
ATOM 661 C C . GLU A 1 84 ? -3.711 1.196 17.653 1.00 93.12 84 GLU A C 1
ATOM 663 O O . GLU A 1 84 ? -3.418 1.279 16.466 1.00 93.12 84 GLU A O 1
ATOM 668 N N . THR A 1 85 ? -3.944 2.284 18.389 1.00 92.69 85 THR A N 1
ATOM 669 C CA . THR A 1 85 ? -4.087 3.638 17.821 1.00 92.69 85 THR A CA 1
ATOM 670 C C . THR A 1 85 ? -2.950 4.034 16.875 1.00 92.69 85 THR A C 1
ATOM 672 O O . THR A 1 85 ? -3.217 4.570 15.805 1.00 92.69 85 THR A O 1
ATOM 675 N N . ILE A 1 86 ? -1.698 3.763 17.260 1.00 93.62 86 ILE A N 1
ATOM 676 C CA . ILE A 1 86 ? -0.511 4.134 16.474 1.00 93.62 86 ILE A CA 1
ATOM 677 C C . ILE A 1 86 ? -0.463 3.327 15.170 1.00 93.62 86 ILE A C 1
ATOM 679 O O . ILE A 1 86 ? -0.297 3.896 14.094 1.00 93.62 86 ILE A O 1
ATOM 683 N N . VAL A 1 87 ? -0.669 2.010 15.256 1.00 96.69 87 VAL A N 1
ATOM 684 C CA . VAL A 1 87 ? -0.683 1.120 14.088 1.00 96.69 87 VAL A CA 1
ATOM 685 C C . VAL A 1 87 ? -1.867 1.449 13.179 1.00 96.69 87 VAL A C 1
ATOM 687 O O . VAL A 1 87 ? -1.698 1.562 11.972 1.00 96.69 87 VAL A O 1
ATOM 690 N N . ALA A 1 88 ? -3.053 1.681 13.743 1.00 96.50 88 ALA A N 1
ATOM 691 C CA . ALA A 1 88 ? -4.254 2.046 13.001 1.00 96.50 88 ALA A CA 1
ATOM 692 C C . ALA A 1 88 ? -4.052 3.318 12.165 1.00 96.50 88 ALA A C 1
ATOM 694 O O . ALA A 1 88 ? -4.515 3.382 11.028 1.00 96.50 88 ALA A O 1
ATOM 695 N N . ASP A 1 89 ? -3.335 4.310 12.692 1.00 96.12 89 ASP A N 1
ATOM 696 C CA . ASP A 1 89 ? -3.045 5.542 11.958 1.00 96.12 89 ASP A CA 1
ATOM 697 C C . ASP A 1 89 ? -2.109 5.299 10.765 1.00 96.12 89 ASP A C 1
ATOM 699 O O . ASP A 1 89 ? -2.357 5.839 9.685 1.00 96.12 89 ASP A O 1
ATOM 703 N N . LEU A 1 90 ? -1.113 4.419 10.912 1.00 97.81 90 LEU A N 1
ATOM 704 C CA . LEU A 1 90 ? -0.251 3.982 9.806 1.00 97.81 90 LEU A CA 1
ATOM 705 C C . LEU A 1 90 ? -1.025 3.169 8.761 1.00 97.81 90 LEU A C 1
ATOM 707 O O . LEU A 1 90 ? -0.874 3.401 7.563 1.00 97.81 90 LEU A O 1
ATOM 711 N N . LEU A 1 91 ? -1.904 2.261 9.193 1.00 97.75 91 LEU A N 1
ATOM 712 C CA . LEU A 1 91 ? -2.768 1.501 8.286 1.00 97.75 91 LEU A CA 1
ATOM 713 C C . LEU A 1 91 ? -3.682 2.427 7.471 1.00 97.75 91 LEU A C 1
ATOM 715 O O . LEU A 1 91 ? -3.873 2.210 6.278 1.00 97.75 91 LEU A O 1
ATOM 719 N N . ILE A 1 92 ? -4.232 3.477 8.085 1.00 97.38 92 ILE A N 1
ATOM 720 C CA . ILE A 1 92 ? -5.068 4.458 7.381 1.00 97.38 92 ILE A CA 1
ATOM 721 C C . ILE A 1 92 ? -4.242 5.283 6.389 1.00 97.38 92 ILE A C 1
ATOM 723 O O . ILE A 1 92 ? -4.715 5.526 5.278 1.00 97.38 92 ILE A O 1
ATOM 727 N N . ASP A 1 93 ? -3.021 5.688 6.750 1.00 97.06 93 ASP A N 1
ATOM 728 C CA . ASP A 1 93 ? -2.126 6.379 5.815 1.00 97.06 93 ASP A CA 1
ATOM 729 C C . ASP A 1 93 ? -1.788 5.490 4.609 1.00 97.06 93 ASP A C 1
ATOM 731 O O . ASP A 1 93 ? -1.903 5.916 3.458 1.00 97.06 93 ASP A O 1
ATOM 735 N N . MET A 1 94 ? -1.491 4.212 4.855 1.00 97.31 94 MET A N 1
ATOM 736 C CA . MET A 1 94 ? -1.281 3.225 3.800 1.00 97.31 94 MET A CA 1
ATOM 737 C C . MET A 1 94 ? -2.495 3.064 2.887 1.00 97.31 94 MET A C 1
ATOM 739 O O . MET A 1 94 ? -2.334 3.023 1.668 1.00 97.31 94 MET A O 1
ATOM 743 N N . LEU A 1 95 ? -3.705 2.984 3.448 1.00 97.69 95 LEU A N 1
ATOM 744 C CA . LEU A 1 95 ? -4.930 2.930 2.649 1.00 97.69 95 LEU A CA 1
ATOM 745 C C . LEU A 1 95 ? -5.047 4.153 1.733 1.00 97.69 95 LEU A C 1
ATOM 747 O O . LEU A 1 95 ? -5.466 4.002 0.590 1.00 97.69 95 LEU A O 1
ATOM 751 N N . GLY A 1 96 ? -4.634 5.336 2.197 1.00 96.19 96 GLY A N 1
ATOM 752 C CA . GLY A 1 96 ? -4.526 6.543 1.374 1.00 96.19 96 GLY A CA 1
ATOM 753 C C . GLY A 1 96 ? -3.579 6.373 0.186 1.00 96.19 96 GLY A C 1
ATOM 754 O O . GLY A 1 96 ? -3.956 6.631 -0.960 1.00 96.19 96 GLY A O 1
ATOM 755 N N . VAL A 1 97 ? -2.374 5.853 0.441 1.00 95.94 97 VAL A N 1
ATOM 756 C CA . VAL A 1 97 ? -1.378 5.575 -0.607 1.00 95.94 97 VAL A CA 1
ATOM 757 C C . VAL A 1 97 ? -1.917 4.580 -1.633 1.00 95.94 97 VAL A C 1
ATOM 759 O O . VAL A 1 97 ? -1.889 4.862 -2.827 1.00 95.94 97 VAL A O 1
ATOM 762 N N . LEU A 1 98 ? -2.454 3.444 -1.185 1.00 96.19 98 LEU A N 1
ATOM 763 C CA . LEU A 1 98 ? -2.963 2.401 -2.076 1.00 96.19 98 LEU A CA 1
ATOM 764 C C . LEU A 1 98 ? -4.160 2.896 -2.889 1.00 96.19 98 LEU A C 1
ATOM 766 O O . LEU A 1 98 ? -4.176 2.751 -4.106 1.00 96.19 98 LEU A O 1
ATOM 770 N N . ALA A 1 99 ? -5.129 3.539 -2.239 1.00 94.94 99 ALA A N 1
ATOM 771 C CA . ALA A 1 99 ? -6.359 3.962 -2.893 1.00 94.94 99 ALA A CA 1
ATOM 772 C C . ALA A 1 99 ? -6.179 5.145 -3.858 1.00 94.94 99 ALA A C 1
ATOM 774 O O . ALA A 1 99 ? -6.966 5.285 -4.793 1.00 94.94 99 ALA A O 1
ATOM 775 N N . SER A 1 100 ? -5.160 5.990 -3.655 1.00 93.38 100 SER A N 1
ATOM 776 C CA . SER A 1 100 ? -4.775 7.020 -4.637 1.00 93.38 100 SER A CA 1
ATOM 777 C C . SER A 1 100 ? -4.100 6.434 -5.882 1.00 93.38 100 SER A C 1
ATOM 779 O O . SER A 1 100 ? -4.101 7.066 -6.938 1.00 93.38 100 SER A O 1
ATOM 781 N N . TYR A 1 101 ? -3.558 5.217 -5.780 1.00 92.62 101 TYR A N 1
ATOM 782 C CA . TYR A 1 101 ? -3.006 4.472 -6.905 1.00 92.62 101 TYR A CA 1
ATOM 783 C C . TYR A 1 101 ? -4.075 3.657 -7.645 1.00 92.62 101 TYR A C 1
ATOM 785 O O . TYR A 1 101 ? -4.267 3.835 -8.849 1.00 92.62 101 TYR A O 1
ATOM 793 N N . SER A 1 102 ? -4.765 2.766 -6.931 1.00 91.75 102 SER A N 1
ATOM 794 C CA . SER A 1 102 ? -5.792 1.880 -7.475 1.00 91.75 102 SER A CA 1
ATOM 795 C C . SER A 1 102 ? -6.738 1.413 -6.373 1.00 91.75 102 SER A C 1
ATOM 797 O O . SER A 1 102 ? -6.313 1.067 -5.272 1.00 91.75 102 SER A O 1
ATOM 799 N N . ILE A 1 103 ? -8.034 1.376 -6.675 1.00 94.25 103 ILE A N 1
ATOM 800 C CA . ILE A 1 103 ? -9.033 0.752 -5.813 1.00 94.25 103 ILE A CA 1
ATOM 801 C C . ILE A 1 103 ? -10.135 0.124 -6.660 1.00 94.25 103 ILE A C 1
ATOM 803 O O . ILE A 1 103 ? -10.693 0.742 -7.569 1.00 94.25 103 ILE A O 1
ATOM 807 N N . THR A 1 104 ? -10.469 -1.124 -6.357 1.00 95.12 104 THR A N 1
ATOM 808 C CA . THR A 1 104 ? -11.565 -1.837 -7.009 1.00 95.12 104 THR A CA 1
ATOM 809 C C . THR A 1 104 ? -12.915 -1.478 -6.388 1.00 95.12 104 THR A C 1
ATOM 811 O O . THR A 1 104 ? -13.022 -1.037 -5.242 1.00 95.12 104 THR A O 1
ATOM 814 N N . VAL A 1 105 ? -14.005 -1.755 -7.110 1.00 96.12 105 VAL A N 1
ATOM 815 C CA . VAL A 1 105 ? -15.371 -1.597 -6.575 1.00 96.12 105 VAL A CA 1
ATOM 816 C C . VAL A 1 105 ? -15.591 -2.453 -5.319 1.00 96.12 105 VAL A C 1
ATOM 818 O O . VAL A 1 105 ? -16.333 -2.052 -4.421 1.00 96.12 105 VAL A O 1
ATOM 821 N N . LYS A 1 106 ? -14.958 -3.630 -5.238 1.00 96.25 106 LYS A N 1
ATOM 822 C CA . LYS A 1 106 ? -15.047 -4.529 -4.080 1.00 96.25 106 LYS A CA 1
ATOM 823 C C . LYS A 1 106 ? -14.386 -3.905 -2.847 1.00 96.25 106 LYS A C 1
ATOM 825 O O . LYS A 1 106 ? -15.024 -3.818 -1.800 1.00 96.25 106 LYS A O 1
ATOM 830 N N . GLU A 1 107 ? -13.157 -3.422 -2.989 1.00 96.88 107 GLU A N 1
ATOM 831 C CA . GLU A 1 107 ? -12.408 -2.756 -1.916 1.00 96.88 107 GLU A CA 1
ATOM 832 C C . GLU A 1 107 ? -13.083 -1.457 -1.472 1.00 96.88 107 GLU A C 1
ATOM 834 O O . GLU A 1 107 ? -13.202 -1.197 -0.277 1.00 96.88 107 GLU A O 1
ATOM 839 N N . LEU A 1 108 ? -13.615 -0.678 -2.418 1.00 96.56 108 LEU A N 1
ATOM 840 C CA . LEU A 1 108 ? -14.363 0.538 -2.112 1.00 96.56 108 LEU A CA 1
ATOM 841 C C . LEU A 1 108 ? -15.613 0.234 -1.273 1.00 96.56 108 LEU A C 1
ATOM 843 O O . LEU A 1 108 ? -15.881 0.912 -0.281 1.00 96.56 108 LEU A O 1
ATOM 847 N N . LYS A 1 109 ? -16.366 -0.815 -1.628 1.00 96.56 109 LYS A N 1
ATOM 848 C CA . LYS A 1 109 ? -17.510 -1.278 -0.826 1.00 96.56 109 LYS A CA 1
ATOM 849 C C . LYS A 1 109 ? -17.081 -1.716 0.574 1.00 96.56 109 LYS A C 1
ATOM 851 O O . LYS A 1 109 ? -17.788 -1.411 1.533 1.00 96.56 109 LYS A O 1
ATOM 856 N N . LEU A 1 110 ? -15.942 -2.399 0.699 1.00 96.25 110 LEU A N 1
ATOM 857 C CA . LEU A 1 110 ? -15.401 -2.813 1.993 1.00 96.25 110 LEU A CA 1
ATOM 858 C C . LEU A 1 110 ? -15.026 -1.599 2.856 1.00 96.25 110 LEU A C 1
ATOM 860 O O . LEU A 1 110 ? -15.411 -1.548 4.021 1.00 96.25 110 LEU A O 1
ATOM 864 N N . LEU A 1 111 ? -14.371 -0.591 2.270 1.00 96.00 111 LEU A N 1
ATOM 865 C CA . LEU A 1 111 ? -14.031 0.670 2.934 1.00 96.00 111 LEU A CA 1
ATOM 866 C C . LEU A 1 111 ? -15.282 1.411 3.434 1.00 96.00 111 LEU A C 1
ATOM 868 O O . LEU A 1 111 ? -15.323 1.865 4.573 1.00 96.00 111 LEU A O 1
ATOM 872 N N . PHE A 1 112 ? -16.339 1.513 2.624 1.00 95.06 112 PHE A N 1
ATOM 873 C CA . PHE A 1 112 ? -17.608 2.075 3.105 1.00 95.06 112 PHE A CA 1
ATOM 874 C C . PHE A 1 112 ? -18.242 1.218 4.206 1.00 95.06 112 PHE A C 1
ATOM 876 O O . PHE A 1 112 ? -18.820 1.755 5.152 1.00 95.06 112 PHE A O 1
ATOM 883 N N . GLY A 1 113 ? -18.107 -0.105 4.112 1.00 94.25 113 GLY A N 1
ATOM 884 C CA . GLY A 1 113 ? -18.561 -1.046 5.130 1.00 94.25 113 GLY A CA 1
ATOM 885 C C . GLY A 1 113 ? -17.925 -0.797 6.499 1.00 94.25 113 GLY A C 1
ATOM 886 O O . GLY A 1 113 ? -18.642 -0.807 7.498 1.00 94.25 113 GLY A O 1
ATOM 887 N N . THR A 1 114 ? -16.623 -0.498 6.558 1.00 92.31 114 THR A N 1
ATOM 888 C CA . THR A 1 114 ? -15.917 -0.222 7.826 1.00 92.31 114 THR A CA 1
ATOM 889 C C . THR A 1 114 ? -16.306 1.112 8.467 1.00 92.31 114 TH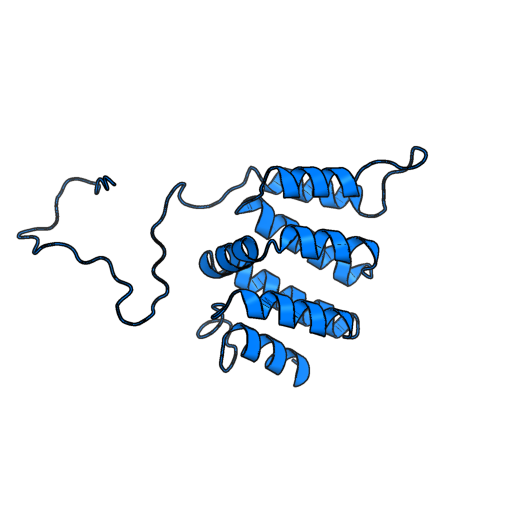R A C 1
ATOM 891 O O . THR A 1 114 ? -16.107 1.287 9.667 1.00 92.31 114 THR A O 1
ATOM 894 N N . MET A 1 115 ? -16.899 2.036 7.704 1.00 93.50 115 MET A N 1
ATOM 895 C CA . MET A 1 115 ? -17.419 3.318 8.202 1.00 93.50 115 MET A CA 1
ATOM 896 C C . MET A 1 115 ? -18.918 3.289 8.519 1.00 93.50 115 MET A C 1
ATOM 898 O O . MET A 1 115 ? -19.464 4.276 9.019 1.00 93.50 115 MET A O 1
ATOM 902 N N . LYS A 1 116 ? -19.614 2.186 8.218 1.00 91.75 116 LYS A N 1
ATOM 903 C CA . LYS A 1 116 ? -21.062 2.094 8.409 1.00 91.75 116 LYS A CA 1
ATOM 904 C C . LYS A 1 116 ? -21.407 2.271 9.888 1.00 91.75 116 LYS A C 1
ATOM 906 O O . LYS A 1 116 ? -20.914 1.545 10.748 1.00 91.75 116 LYS A O 1
ATOM 911 N N . ALA A 1 117 ? -22.292 3.223 10.177 1.00 89.81 117 ALA A N 1
ATOM 912 C CA . ALA A 1 117 ? -22.748 3.465 11.536 1.00 89.81 117 ALA A CA 1
ATOM 913 C C . ALA A 1 117 ? -23.495 2.244 12.096 1.00 89.81 117 ALA A C 1
ATOM 915 O O . ALA A 1 117 ? -24.377 1.682 11.440 1.00 89.81 117 ALA A O 1
ATOM 916 N N . VAL A 1 118 ? -23.173 1.878 13.335 1.00 88.12 118 VAL A N 1
ATOM 917 C CA . VAL A 1 118 ? -23.848 0.821 14.095 1.00 88.12 118 VAL A CA 1
ATOM 918 C C . VAL A 1 118 ? -24.528 1.485 15.286 1.00 88.12 118 VAL A C 1
ATOM 920 O O . VAL A 1 118 ? -23.896 2.247 16.017 1.00 88.12 118 VAL A O 1
ATOM 923 N N . ASN A 1 119 ? -25.832 1.254 15.462 1.00 90.00 119 ASN A N 1
ATOM 924 C CA . ASN A 1 119 ? -26.640 1.888 16.516 1.00 90.00 119 ASN A CA 1
ATOM 925 C C . ASN A 1 119 ? -26.516 3.427 16.539 1.00 90.00 119 ASN A C 1
ATOM 927 O O . ASN A 1 119 ? -26.401 4.043 17.597 1.00 90.00 119 ASN A O 1
ATOM 931 N N . GLY A 1 120 ? -26.475 4.048 15.354 1.00 89.44 120 GLY A N 1
ATOM 932 C CA . GLY A 1 120 ? -26.362 5.502 15.201 1.00 89.44 120 GLY A CA 1
ATOM 933 C C . GLY A 1 120 ? -24.977 6.084 15.509 1.00 89.44 120 GLY A C 1
ATOM 934 O O . GLY A 1 120 ? -24.820 7.301 15.468 1.00 89.44 120 GLY A O 1
ATOM 935 N N . LYS A 1 121 ? -23.964 5.253 15.793 1.00 90.31 121 LYS A N 1
ATOM 936 C CA . LYS A 1 121 ? -22.595 5.700 16.079 1.00 90.31 121 LYS A CA 1
ATOM 937 C C . LYS A 1 121 ? -21.629 5.254 14.991 1.00 90.31 121 LYS A C 1
ATOM 939 O O . LYS A 1 121 ? -21.643 4.102 14.560 1.00 90.31 121 LYS A O 1
ATOM 944 N N . TRP A 1 122 ? -20.785 6.183 14.557 1.00 90.88 122 TRP A N 1
ATOM 945 C CA . TRP A 1 122 ? -19.718 5.905 13.603 1.00 90.88 122 TRP A CA 1
ATOM 946 C C . TRP A 1 122 ? -18.574 5.153 14.300 1.00 90.88 122 TRP A C 1
ATOM 948 O O . TRP A 1 122 ? -18.208 5.518 15.421 1.00 90.88 122 TRP A O 1
ATOM 958 N N . PRO A 1 123 ? -17.988 4.128 13.658 1.00 90.50 123 PRO A N 1
ATOM 959 C CA . PRO A 1 123 ? -16.792 3.458 14.162 1.00 90.50 123 PRO A CA 1
ATOM 960 C C . PRO A 1 123 ? -15.620 4.424 14.386 1.00 90.50 123 PRO A C 1
ATOM 962 O O . PRO A 1 123 ? -15.501 5.444 13.701 1.00 90.50 123 PRO A O 1
ATOM 965 N N . ARG A 1 124 ? -14.720 4.065 15.311 1.00 87.00 124 ARG A N 1
ATOM 966 C CA . ARG A 1 124 ? -13.618 4.903 15.828 1.00 87.00 124 ARG A CA 1
ATOM 967 C C . ARG A 1 124 ? -12.798 5.640 14.758 1.00 87.00 124 ARG A C 1
ATOM 969 O O . ARG A 1 124 ? -12.439 6.794 14.962 1.00 87.00 124 ARG A O 1
ATOM 976 N N . HIS A 1 125 ? -12.503 4.988 13.635 1.00 91.81 125 HIS A N 1
ATOM 977 C CA . HIS A 1 125 ? -11.598 5.505 12.599 1.00 91.81 125 HIS A CA 1
ATOM 978 C C . HIS A 1 125 ? -12.312 6.132 11.397 1.00 91.81 125 HIS A C 1
ATOM 980 O O . HIS A 1 125 ? -11.663 6.571 10.450 1.00 91.81 125 HIS A O 1
ATOM 986 N N . SER A 1 126 ? -13.642 6.206 11.424 1.00 92.50 126 SER A N 1
ATOM 987 C CA . SER A 1 126 ? -14.430 6.544 10.238 1.00 92.50 126 SER A CA 1
ATOM 988 C C . SER A 1 126 ? -14.128 7.938 9.685 1.00 92.50 126 SER A C 1
ATOM 990 O O . SER A 1 126 ? -14.013 8.111 8.478 1.00 92.50 126 SER A O 1
ATOM 992 N N . THR A 1 127 ? -13.910 8.932 10.550 1.00 91.44 127 THR A N 1
ATOM 993 C CA . THR A 1 127 ? -13.533 10.291 10.123 1.00 91.44 127 THR A CA 1
ATOM 994 C C . THR A 1 127 ? -12.177 10.329 9.419 1.00 91.44 127 THR A C 1
ATOM 996 O O . THR A 1 127 ? -12.010 11.069 8.454 1.00 91.44 127 THR A O 1
ATOM 999 N N . LYS A 1 128 ? -11.217 9.506 9.856 1.00 93.38 128 LYS A N 1
ATOM 1000 C CA . LYS A 1 128 ? -9.906 9.383 9.208 1.00 93.38 128 LYS A CA 1
ATOM 1001 C C . LYS A 1 128 ? -10.013 8.626 7.879 1.00 93.38 128 LYS A C 1
ATOM 1003 O O . LYS A 1 128 ? -9.381 9.027 6.909 1.00 93.38 128 LYS A O 1
ATOM 1008 N N . LEU A 1 129 ? -10.867 7.605 7.794 1.00 95.25 129 LEU A N 1
ATOM 1009 C CA . LEU A 1 129 ? -11.136 6.880 6.546 1.00 95.25 129 LEU A CA 1
ATOM 1010 C C . LEU A 1 129 ? -11.816 7.755 5.479 1.00 95.25 129 LEU A C 1
ATOM 1012 O O . LEU A 1 129 ? -11.555 7.579 4.291 1.00 95.25 129 LEU A O 1
ATOM 1016 N N . LEU A 1 130 ? -12.595 8.773 5.864 1.00 94.38 130 LEU A N 1
ATOM 1017 C CA . LEU A 1 130 ? -13.076 9.779 4.907 1.00 94.38 130 LEU A CA 1
ATOM 1018 C C . LEU A 1 130 ? -11.925 10.548 4.236 1.00 94.38 130 LEU A C 1
ATOM 1020 O O . LEU A 1 130 ? -12.055 10.952 3.082 1.00 94.38 130 LEU A O 1
ATOM 1024 N N . ASN A 1 131 ? -10.782 10.728 4.908 1.00 92.31 131 ASN A N 1
ATOM 1025 C CA . ASN A 1 131 ? -9.616 11.353 4.280 1.00 92.31 131 ASN A CA 1
ATOM 1026 C C . ASN A 1 131 ? -8.983 10.451 3.214 1.00 92.31 131 ASN A C 1
ATOM 1028 O O . ASN A 1 131 ? -8.469 10.980 2.233 1.00 92.31 131 ASN A O 1
ATOM 1032 N N . VAL A 1 132 ? -9.081 9.123 3.344 1.00 95.38 132 VAL A N 1
ATOM 1033 C CA . VAL A 1 132 ? -8.655 8.179 2.294 1.00 95.38 132 VAL A CA 1
ATOM 1034 C C . VAL A 1 132 ? -9.481 8.400 1.024 1.00 95.38 132 VAL A C 1
ATOM 1036 O O . VAL A 1 132 ? -8.916 8.530 -0.058 1.00 95.38 132 VAL A O 1
ATOM 1039 N N . LEU A 1 133 ? -10.806 8.562 1.151 1.00 93.69 133 LEU A N 1
ATOM 1040 C CA . LEU A 1 133 ? -11.682 8.876 0.010 1.00 93.69 133 LEU A CA 1
ATOM 1041 C C . LEU A 1 133 ? -11.282 10.180 -0.696 1.00 93.69 133 LEU A C 1
ATOM 1043 O O . LEU A 1 133 ? -11.375 10.280 -1.916 1.00 93.69 133 LEU A O 1
ATOM 1047 N N . ARG A 1 134 ? -10.822 11.183 0.061 1.00 91.25 134 ARG A N 1
ATOM 1048 C CA . ARG A 1 134 ? -10.367 12.465 -0.502 1.00 91.25 134 ARG A CA 1
ATOM 1049 C C . ARG A 1 134 ? -9.055 12.348 -1.279 1.00 91.25 134 ARG A C 1
ATOM 1051 O O . ARG A 1 134 ? -8.817 13.181 -2.148 1.00 91.25 134 ARG A O 1
ATOM 1058 N N . GLN A 1 135 ? -8.226 11.349 -0.976 1.00 88.94 135 GLN A N 1
ATOM 1059 C CA . GLN A 1 135 ? -6.955 11.101 -1.664 1.00 88.94 135 GLN A CA 1
ATOM 1060 C C . GLN A 1 135 ? -7.133 10.305 -2.963 1.00 88.94 135 GLN A C 1
ATOM 1062 O O . GLN A 1 135 ? -6.357 10.498 -3.891 1.00 88.94 135 GLN A O 1
ATOM 1067 N N . MET A 1 136 ? -8.178 9.475 -3.076 1.00 89.50 136 MET A N 1
ATOM 1068 C CA . MET A 1 136 ? -8.475 8.687 -4.286 1.00 89.50 136 MET A CA 1
ATOM 1069 C C . MET A 1 136 ? -8.469 9.488 -5.604 1.00 89.50 136 MET A C 1
ATOM 1071 O O . MET A 1 136 ? -7.848 9.028 -6.559 1.00 89.50 136 MET A O 1
ATOM 1075 N N . PRO A 1 137 ? -9.113 10.672 -5.711 1.00 86.00 137 PRO A N 1
ATOM 1076 C CA . PRO A 1 137 ? -9.092 11.449 -6.952 1.00 86.00 137 PRO A CA 1
ATOM 1077 C C . PRO A 1 137 ? -7.763 12.176 -7.200 1.00 86.00 137 PRO A C 1
ATOM 1079 O O . PRO A 1 137 ? -7.550 12.684 -8.295 1.00 86.00 137 PRO A O 1
ATOM 1082 N N . GLN A 1 138 ? -6.867 12.248 -6.211 1.00 84.06 138 GLN A N 1
ATOM 1083 C CA . GLN A 1 138 ? -5.563 12.912 -6.323 1.00 84.06 138 GLN A CA 1
ATOM 1084 C C . GLN A 1 138 ? -4.508 11.962 -6.903 1.00 84.06 138 GLN A C 1
ATOM 1086 O O . GLN A 1 138 ? -3.403 11.827 -6.375 1.00 84.06 138 GLN A O 1
ATOM 1091 N N . ARG A 1 139 ? -4.871 11.262 -7.979 1.00 73.69 139 ARG A N 1
ATOM 1092 C CA . ARG A 1 139 ? -3.996 10.293 -8.629 1.00 73.69 139 ARG A CA 1
ATOM 1093 C C . ARG A 1 139 ? -2.863 11.036 -9.333 1.00 73.69 139 ARG A C 1
ATOM 1095 O O . ARG A 1 139 ? -3.073 11.711 -10.336 1.00 73.69 139 ARG A O 1
ATOM 1102 N N . ASN A 1 140 ? -1.659 10.919 -8.781 1.00 68.75 140 ASN A N 1
ATOM 1103 C CA . ASN A 1 140 ? -0.456 11.526 -9.340 1.00 68.75 140 ASN A CA 1
ATOM 1104 C C . ASN A 1 140 ? 0.263 10.508 -10.231 1.00 68.75 140 ASN A C 1
ATOM 1106 O O . ASN A 1 140 ? 0.686 9.458 -9.751 1.00 68.75 140 ASN A O 1
ATOM 1110 N N . GLY A 1 141 ? 0.427 10.822 -11.515 1.00 67.06 141 GLY A N 1
ATOM 1111 C CA . GLY A 1 141 ? 1.167 9.988 -12.462 1.00 67.06 141 GLY A CA 1
ATOM 1112 C C . GLY A 1 141 ? 0.496 9.894 -13.834 1.00 67.06 141 GLY A C 1
ATOM 1113 O O . GLY A 1 141 ? -0.575 10.460 -14.033 1.00 67.06 141 GLY A O 1
ATOM 1114 N N . PRO A 1 142 ? 1.131 9.208 -14.795 1.00 69.94 142 PRO A N 1
ATOM 1115 C CA . PRO A 1 142 ? 0.549 8.989 -16.114 1.00 69.94 142 PRO A CA 1
ATOM 1116 C C . PRO A 1 142 ? -0.672 8.056 -16.040 1.00 69.94 142 PRO A C 1
ATOM 1118 O O . PRO A 1 142 ? -0.672 7.089 -15.274 1.00 69.94 142 PRO A O 1
ATOM 1121 N N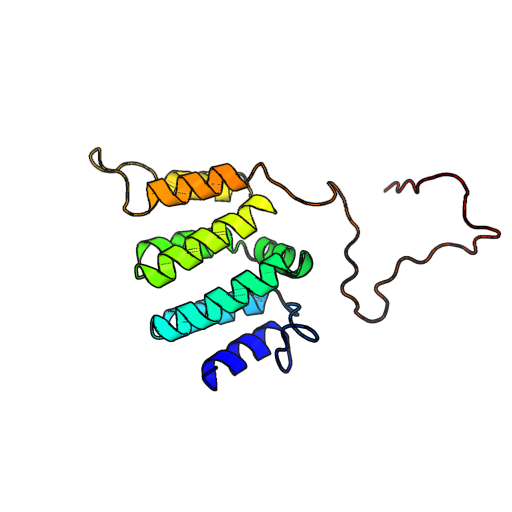 . ASP A 1 143 ? -1.675 8.299 -16.888 1.00 69.44 143 ASP A N 1
ATOM 1122 C CA . ASP A 1 143 ? -2.864 7.437 -16.997 1.00 69.44 143 ASP A CA 1
ATOM 1123 C C . ASP A 1 143 ? -2.503 6.008 -17.431 1.00 69.44 143 ASP A C 1
ATOM 1125 O O . ASP A 1 143 ? -3.110 5.035 -16.979 1.00 69.44 143 ASP A O 1
ATOM 1129 N N . VAL A 1 144 ? -1.478 5.883 -18.281 1.00 72.12 144 VAL A N 1
ATOM 1130 C CA . VAL A 1 144 ? -0.949 4.618 -18.801 1.00 72.12 144 VAL A CA 1
ATOM 1131 C C . VAL A 1 144 ? 0.577 4.686 -18.823 1.00 72.12 144 VAL A C 1
ATOM 1133 O O . VAL A 1 144 ? 1.155 5.677 -19.265 1.00 72.12 144 VAL A O 1
ATOM 1136 N N . PHE A 1 145 ? 1.245 3.628 -18.363 1.00 76.56 145 PHE A N 1
ATOM 1137 C CA . PHE A 1 145 ? 2.704 3.525 -18.374 1.00 76.56 145 PHE A CA 1
ATOM 1138 C C . PHE A 1 145 ? 3.162 2.095 -18.659 1.00 76.56 145 PHE A C 1
ATOM 1140 O O . PHE A 1 145 ? 2.470 1.128 -18.347 1.00 76.56 145 PHE A O 1
ATOM 1147 N N . PHE A 1 146 ? 4.374 1.967 -19.197 1.00 79.31 146 PHE A N 1
ATOM 1148 C CA . PHE A 1 146 ? 5.092 0.698 -19.252 1.00 79.31 146 PHE A CA 1
ATOM 1149 C C . PHE A 1 146 ? 6.011 0.597 -18.040 1.00 79.31 146 PHE A C 1
ATOM 1151 O O . PHE A 1 146 ? 6.847 1.472 -17.812 1.00 79.31 146 PHE A O 1
ATOM 1158 N N . SER A 1 147 ? 5.865 -0.473 -17.261 1.00 75.62 147 SER A N 1
ATOM 1159 C CA . SER A 1 147 ? 6.765 -0.763 -16.148 1.00 75.62 147 SER A CA 1
ATOM 1160 C C . SER A 1 147 ? 7.702 -1.896 -16.522 1.00 75.62 147 SER A C 1
ATOM 1162 O O . SER A 1 147 ? 7.268 -3.024 -16.744 1.00 75.62 147 SER A O 1
ATOM 1164 N N . PHE A 1 148 ? 8.997 -1.602 -16.571 1.00 78.75 148 PHE A N 1
ATOM 1165 C CA . PHE A 1 148 ? 10.023 -2.618 -16.758 1.00 78.75 148 PHE A CA 1
ATOM 1166 C C . PHE A 1 148 ? 10.590 -2.992 -15.384 1.00 78.75 148 PHE A C 1
ATOM 1168 O O . PHE A 1 148 ? 11.108 -2.118 -14.685 1.00 78.75 148 PHE A O 1
ATOM 1175 N N . PRO A 1 149 ? 10.538 -4.271 -14.967 1.00 68.31 149 PRO A N 1
ATOM 1176 C CA . PRO A 1 149 ? 10.980 -4.680 -13.635 1.00 68.31 149 PRO A CA 1
ATOM 1177 C C . PRO A 1 149 ? 12.505 -4.616 -13.434 1.00 68.31 149 PRO A C 1
ATOM 1179 O O . PRO A 1 149 ? 12.995 -5.030 -12.387 1.00 68.31 149 PRO A O 1
ATOM 1182 N N . GLY A 1 150 ? 13.273 -4.107 -14.405 1.00 68.69 150 GLY A N 1
ATOM 1183 C CA . GLY A 1 150 ? 14.734 -3.988 -14.326 1.00 68.69 150 GLY A CA 1
ATOM 1184 C C . GLY A 1 150 ? 15.474 -5.330 -14.338 1.00 68.69 150 GLY A C 1
ATOM 1185 O O . GLY A 1 150 ? 16.693 -5.360 -14.212 1.00 68.69 150 GLY A O 1
ATOM 1186 N N . LYS A 1 151 ? 14.754 -6.447 -14.505 1.00 74.62 151 LYS A N 1
ATOM 1187 C CA . LYS A 1 151 ? 15.339 -7.781 -14.673 1.00 74.62 151 LYS A CA 1
ATOM 1188 C C . LYS A 1 151 ? 15.949 -7.894 -16.069 1.00 74.62 151 LYS A C 1
ATOM 1190 O O . LYS A 1 151 ? 15.495 -7.236 -17.007 1.00 74.62 151 LYS A O 1
ATOM 1195 N N . LYS A 1 152 ? 16.960 -8.751 -16.231 1.00 76.06 152 LYS A N 1
ATOM 1196 C CA . LYS A 1 152 ? 17.603 -8.992 -17.533 1.00 76.06 152 LYS A CA 1
ATOM 1197 C C . LYS A 1 152 ? 16.540 -9.299 -18.601 1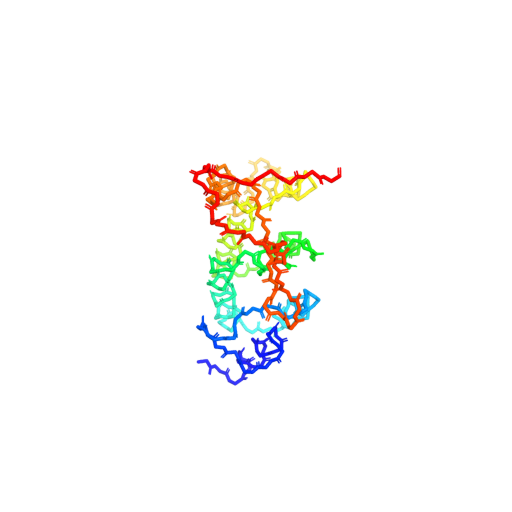.00 76.06 152 LYS A C 1
ATOM 1199 O O . LYS A 1 152 ? 15.714 -10.181 -18.405 1.00 76.06 152 LYS A O 1
ATOM 1204 N N . GLY A 1 153 ? 16.552 -8.541 -19.699 1.00 78.62 153 GLY A N 1
ATOM 1205 C CA . GLY A 1 153 ? 15.555 -8.639 -20.777 1.00 78.62 153 GLY A CA 1
ATOM 1206 C C . GLY A 1 153 ? 14.326 -7.731 -20.626 1.00 78.62 153 GLY A C 1
ATOM 1207 O O . GLY A 1 153 ? 13.515 -7.661 -21.541 1.00 78.62 153 GLY A O 1
ATOM 1208 N N . SER A 1 154 ? 14.197 -6.991 -19.522 1.00 81.56 154 SER A N 1
ATOM 1209 C CA . SER A 1 154 ? 13.121 -6.011 -19.323 1.00 81.56 154 SER A CA 1
ATOM 1210 C C . SER A 1 154 ? 13.473 -4.686 -19.996 1.00 81.56 154 SER A C 1
ATOM 1212 O O . SER A 1 154 ? 13.958 -3.765 -19.342 1.00 81.56 154 SER A O 1
ATOM 1214 N N . ALA A 1 155 ? 13.268 -4.599 -21.306 1.00 83.50 155 ALA A N 1
ATOM 1215 C CA . ALA A 1 155 ? 13.522 -3.391 -22.082 1.00 83.50 155 ALA A CA 1
ATOM 1216 C C . ALA A 1 155 ? 12.503 -3.235 -23.214 1.00 83.50 155 ALA A C 1
ATOM 1218 O O . ALA A 1 155 ? 11.908 -4.211 -23.672 1.00 83.50 155 ALA A O 1
ATOM 1219 N N . MET A 1 156 ? 12.342 -2.004 -23.696 1.00 80.00 156 MET A N 1
ATOM 1220 C CA . MET A 1 156 ? 11.667 -1.737 -24.961 1.00 80.00 156 M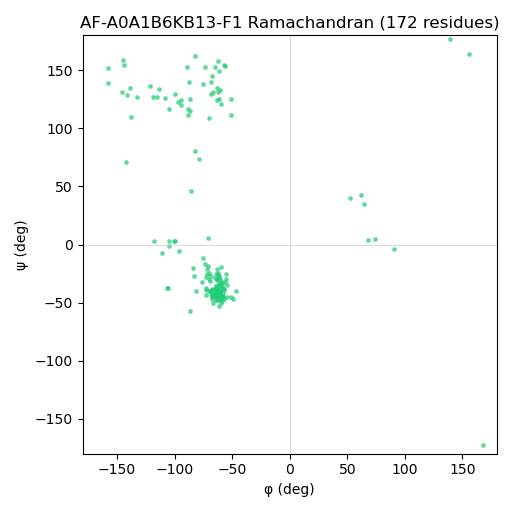ET A CA 1
ATOM 1221 C C . MET A 1 156 ? 12.696 -1.838 -26.085 1.00 80.00 156 MET A C 1
ATOM 1223 O O . MET A 1 156 ? 13.638 -1.049 -26.140 1.00 80.00 156 MET A O 1
ATOM 1227 N N . VAL A 1 157 ? 12.526 -2.815 -26.975 1.00 81.88 157 VAL A N 1
ATOM 1228 C CA . VAL A 1 157 ? 13.343 -2.912 -28.186 1.00 81.88 157 VAL A CA 1
ATOM 1229 C C . VAL A 1 157 ? 12.666 -2.088 -29.266 1.00 81.88 157 VAL A C 1
ATOM 1231 O O . VAL A 1 157 ? 11.585 -2.433 -29.739 1.00 81.88 157 VAL A O 1
ATOM 1234 N N . LEU A 1 158 ? 13.308 -0.990 -29.646 1.00 75.12 158 LEU A N 1
ATOM 1235 C CA . LEU A 1 158 ? 12.903 -0.216 -30.809 1.00 75.12 158 LEU A CA 1
ATOM 1236 C C . LEU A 1 158 ? 13.590 -0.804 -32.052 1.00 75.12 158 LEU A C 1
ATOM 1238 O O . LEU A 1 158 ? 14.769 -1.169 -31.969 1.00 75.12 158 LEU A O 1
ATOM 1242 N N . PRO A 1 159 ? 12.896 -0.909 -33.202 1.00 78.56 159 PRO A N 1
ATOM 1243 C CA . PRO A 1 159 ? 13.562 -1.231 -34.459 1.00 78.56 159 PRO A CA 1
ATOM 1244 C C . PRO A 1 159 ? 14.652 -0.184 -34.740 1.00 78.56 159 PRO A C 1
ATOM 1246 O O . PRO A 1 159 ? 14.536 0.943 -34.254 1.00 78.56 159 PRO A O 1
ATOM 1249 N N . PRO A 1 160 ? 15.702 -0.513 -35.513 1.00 80.06 160 PRO A N 1
ATOM 1250 C CA . PRO A 1 160 ? 16.760 0.438 -35.835 1.00 80.06 160 PRO A CA 1
ATOM 1251 C C . PRO A 1 160 ? 16.177 1.748 -36.376 1.00 80.06 160 PRO A C 1
ATOM 1253 O O . PRO A 1 160 ? 15.601 1.793 -37.463 1.00 80.06 160 PRO A O 1
ATOM 1256 N N . LEU A 1 161 ? 16.304 2.819 -35.592 1.00 76.12 161 LEU A N 1
ATOM 1257 C CA . LEU A 1 161 ? 15.837 4.141 -35.979 1.00 76.12 161 LEU A CA 1
ATOM 1258 C C . LEU A 1 161 ? 16.966 4.841 -36.733 1.00 76.12 161 LEU A C 1
ATOM 1260 O O . LEU A 1 161 ? 18.015 5.123 -36.160 1.00 76.12 161 LEU A O 1
ATOM 1264 N N . ALA A 1 162 ? 16.747 5.153 -38.014 1.00 78.12 162 ALA A N 1
ATOM 1265 C CA . ALA A 1 162 ? 17.708 5.927 -38.809 1.00 78.12 162 ALA A CA 1
ATOM 1266 C C . ALA A 1 162 ? 17.925 7.348 -38.245 1.00 78.12 162 ALA A C 1
ATOM 1268 O O . ALA A 1 162 ? 18.975 7.952 -38.445 1.00 78.12 162 ALA A O 1
ATOM 1269 N N . ARG A 1 163 ? 16.920 7.879 -37.541 1.00 77.00 163 ARG A N 1
ATOM 1270 C CA . ARG A 1 163 ? 16.949 9.120 -36.759 1.00 77.00 163 ARG A CA 1
ATOM 1271 C C . ARG A 1 163 ? 15.841 9.070 -35.716 1.00 77.00 163 ARG A C 1
ATOM 1273 O O . ARG A 1 163 ? 14.812 8.436 -35.959 1.00 77.00 163 ARG A O 1
ATOM 1280 N N . TRP A 1 164 ? 16.025 9.754 -34.590 1.00 77.94 164 TRP A N 1
ATOM 1281 C CA . TRP A 1 164 ? 14.934 9.920 -33.634 1.00 77.94 164 TRP A CA 1
ATOM 1282 C C . TRP A 1 164 ? 13.794 10.700 -34.308 1.00 77.94 164 TRP A C 1
ATOM 1284 O O . TRP A 1 164 ? 14.075 11.704 -34.974 1.00 77.94 164 TRP A O 1
ATOM 1294 N N . PRO A 1 165 ? 12.535 10.238 -34.226 1.00 73.50 165 PRO A N 1
ATOM 1295 C CA . PRO A 1 165 ? 11.425 10.989 -34.785 1.00 73.50 165 PRO A CA 1
ATOM 1296 C C . PRO A 1 165 ? 11.342 12.361 -34.106 1.00 73.50 165 PRO A C 1
ATOM 1298 O O . PRO A 1 165 ? 11.437 12.473 -32.887 1.00 73.50 165 PRO A O 1
ATOM 1301 N N . TYR A 1 166 ? 11.196 13.406 -34.921 1.00 72.81 166 TYR A N 1
ATOM 1302 C CA . TYR A 1 166 ? 10.936 14.770 -34.446 1.00 72.81 166 TYR A CA 1
ATOM 1303 C C . TYR A 1 166 ? 9.493 14.941 -33.947 1.00 72.81 166 TYR A C 1
ATOM 1305 O O . TYR A 1 166 ? 9.190 15.912 -33.261 1.00 72.81 166 TYR A O 1
ATOM 1313 N N . GLU A 1 167 ? 8.611 14.008 -34.308 1.00 72.56 167 GLU A N 1
ATOM 1314 C CA . GLU A 1 167 ? 7.246 13.922 -33.799 1.00 72.56 167 GLU A CA 1
ATOM 1315 C C . GLU A 1 167 ? 7.272 13.574 -32.306 1.00 72.56 167 GLU A C 1
ATOM 1317 O O . GLU A 1 167 ? 7.944 12.634 -31.873 1.00 72.56 167 GLU A O 1
ATOM 1322 N N . ASN A 1 168 ? 6.515 14.328 -31.513 1.00 58.03 168 ASN A N 1
ATOM 1323 C CA . ASN A 1 168 ? 6.419 14.131 -30.072 1.00 58.03 168 ASN A CA 1
ATOM 1324 C C . ASN A 1 168 ? 5.469 12.966 -29.752 1.00 58.03 168 ASN A C 1
ATOM 1326 O O . ASN A 1 168 ? 4.351 13.190 -29.294 1.00 58.03 168 ASN A O 1
ATOM 1330 N N . GLY A 1 169 ? 5.888 11.720 -29.979 1.00 62.84 169 GLY A N 1
ATOM 1331 C CA . GLY A 1 169 ? 5.165 10.573 -29.429 1.00 62.84 169 GLY A CA 1
ATOM 1332 C C . GLY A 1 169 ? 5.336 9.249 -30.161 1.00 62.84 169 GLY A C 1
ATOM 1333 O O . GLY A 1 169 ? 5.767 9.182 -31.308 1.00 62.84 169 GLY A O 1
ATOM 1334 N N . PHE A 1 170 ? 4.946 8.183 -29.464 1.00 70.75 170 PHE A N 1
ATOM 1335 C CA . PHE A 1 170 ? 4.821 6.831 -29.999 1.00 70.75 170 PHE A CA 1
ATOM 1336 C C . PHE A 1 170 ? 3.374 6.365 -29.817 1.00 70.75 170 PHE A C 1
ATOM 1338 O O . PHE A 1 170 ? 2.791 6.561 -28.750 1.00 70.75 170 PHE A O 1
ATO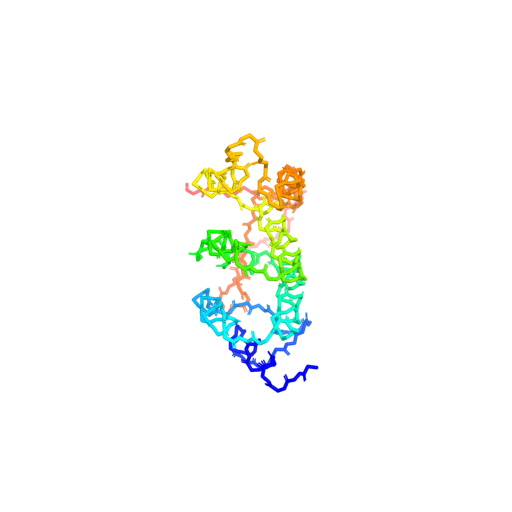M 1345 N N . THR A 1 171 ? 2.801 5.729 -30.839 1.00 70.12 171 THR A N 1
ATOM 1346 C CA . THR A 1 171 ? 1.513 5.032 -30.730 1.00 70.12 171 THR A CA 1
ATOM 1347 C C . THR A 1 171 ? 1.768 3.541 -30.571 1.00 70.12 171 THR A C 1
ATOM 1349 O O . THR A 1 171 ? 2.502 2.946 -31.357 1.00 70.12 171 THR A O 1
ATOM 1352 N N . PHE A 1 172 ? 1.139 2.938 -29.566 1.00 69.31 172 PHE A N 1
ATOM 1353 C CA . PHE A 1 172 ? 1.153 1.498 -29.341 1.00 69.31 172 PHE A CA 1
ATOM 1354 C C . PHE A 1 172 ? -0.229 0.949 -29.692 1.00 69.31 172 PHE A C 1
ATOM 1356 O O . PHE A 1 172 ? -1.234 1.445 -29.186 1.00 69.31 172 PHE A O 1
ATOM 1363 N N . THR A 1 173 ? -0.285 -0.050 -30.567 1.00 64.75 173 THR A N 1
ATOM 1364 C CA . THR A 1 173 ? -1.520 -0.752 -30.937 1.00 64.75 173 THR A CA 1
ATOM 1365 C C . THR A 1 173 ? -1.370 -2.221 -30.56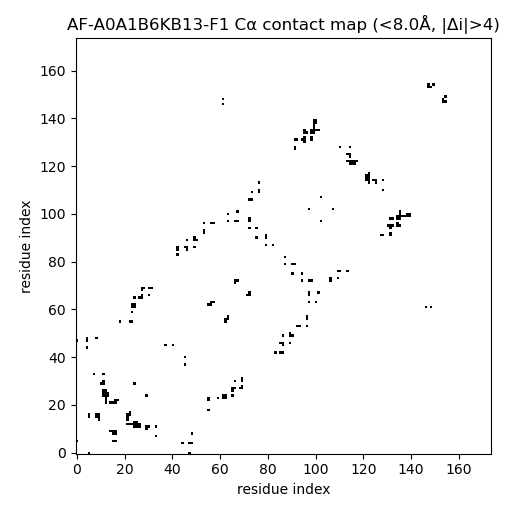7 1.00 64.75 173 THR A C 1
ATOM 1367 O O . THR A 1 173 ? -0.377 -2.837 -30.957 1.00 64.75 173 THR A O 1
ATOM 1370 N N . THR A 1 174 ? -2.321 -2.756 -29.806 1.00 49.94 174 THR A N 1
ATOM 1371 C CA . THR A 1 174 ? -2.432 -4.186 -29.473 1.00 49.94 174 THR A CA 1
ATOM 1372 C C . THR A 1 174 ? -3.282 -4.919 -30.490 1.00 49.94 174 THR A C 1
ATOM 1374 O O . THR A 1 174 ? -4.352 -4.358 -30.822 1.00 49.94 174 THR A O 1
#